Protein AF-A0AAW8E7Z0-F1 (afdb_monomer_lite)

Foldseek 3Di:
DDDPPPDPPVVVVVVVVVVVVVVVVVVVVVVVVVVVVVVVVVVVLVVLVVVLVVLVVVQVVVCVVPVDRDPVSVVSNVVSLVSCCVSDDPVVNCVCCVPPVVVVVVSVVVSVVVVVVVVVVVCVVPPPVNVVVVVVVVVVVVVVVVVVVVVPVVPVCVVCVVVVPPDD

pLDDT: mean 77.03, std 13.27, range [46.47, 97.94]

Sequence (168 aa):
MNPITLEPHWTAYLTALLTPVVAIVAAYVAIINARTARNKLKLDLFDRRIKVFTTIRDIVRTTIKYEALDDAAYTDLVNAFNDAEWLFDANVHKHFASRTLPLYEAYTTAIARVRNAKFADANKILPAAASEKKLSAAKQEQQNAAQALAVDEPVIVALLAPFLRLSH

Secondary structure (DSSP, 8-state):
--------HHHHHHHHHHHHHHHHHHHHHHHHHHHHHHHHHHHHHHHHHHHHHHHHHHHHHHHHHHS---HHHHHHHHHHHHHHHHHS-HHHHHHHHHHHHHHHHHHHHHHHHHHHHHHHHHHHHS-HHHHHHHHHHHHHHHHHHHHHHTT-HHHHHHHHTTTTTS--

Organism: Variovorax paradoxus (NCBI:txid34073)

Structure (mmCIF, N/CA/C/O backbone):
data_AF-A0AAW8E7Z0-F1
#
_entry.id   AF-A0AAW8E7Z0-F1
#
loop_
_atom_site.group_PDB
_atom_site.id
_atom_site.type_symbol
_atom_site.label_atom_id
_atom_site.label_alt_id
_atom_site.label_comp_id
_atom_site.label_asym_id
_atom_site.label_entity_id
_atom_site.label_seq_id
_atom_site.pdbx_PDB_ins_code
_atom_site.Cartn_x
_atom_site.Cartn_y
_atom_site.Cartn_z
_atom_site.occupancy
_atom_site.B_iso_or_equiv
_atom_site.auth_seq_id
_atom_site.auth_comp_id
_atom_site.auth_asym_id
_atom_site.auth_atom_id
_atom_site.pdbx_PDB_model_num
ATOM 1 N N . MET A 1 1 ? 26.552 23.477 -67.173 1.00 48.44 1 MET A N 1
ATOM 2 C CA . MET A 1 1 ? 27.821 22.912 -66.666 1.00 48.44 1 MET A CA 1
ATOM 3 C C . MET A 1 1 ? 27.636 22.777 -65.161 1.00 48.44 1 MET A C 1
ATOM 5 O O . MET A 1 1 ? 27.685 23.785 -64.473 1.00 48.44 1 MET A O 1
ATOM 9 N N . ASN A 1 2 ? 27.236 21.598 -64.676 1.00 56.84 2 ASN A N 1
ATOM 10 C CA . ASN A 1 2 ? 26.922 21.415 -63.254 1.00 56.84 2 ASN A CA 1
ATOM 11 C C . ASN A 1 2 ? 28.231 21.228 -62.474 1.00 56.84 2 ASN A C 1
ATOM 13 O O . ASN A 1 2 ? 29.042 20.395 -62.888 1.00 56.84 2 ASN A O 1
ATOM 17 N N . PRO A 1 3 ? 28.472 21.993 -61.396 1.00 69.44 3 PRO A N 1
ATOM 18 C CA . PRO A 1 3 ? 29.668 21.823 -60.587 1.00 69.44 3 PRO A CA 1
ATOM 19 C C . PRO A 1 3 ? 29.615 20.463 -59.884 1.00 69.44 3 PRO A C 1
ATOM 21 O O . PRO A 1 3 ? 28.622 20.117 -59.250 1.00 69.44 3 PRO A O 1
ATOM 24 N N . ILE A 1 4 ? 30.689 19.687 -60.021 1.00 64.12 4 ILE A N 1
ATOM 25 C CA . ILE A 1 4 ? 30.872 18.409 -59.333 1.00 64.12 4 ILE A CA 1
ATOM 26 C C . ILE A 1 4 ? 31.169 18.740 -57.868 1.00 64.12 4 ILE A C 1
ATOM 28 O O . ILE A 1 4 ? 32.313 18.989 -57.494 1.00 64.12 4 ILE A O 1
ATOM 32 N N . THR A 1 5 ? 30.136 18.820 -57.036 1.00 69.62 5 THR A N 1
ATOM 33 C CA . THR A 1 5 ? 30.314 18.923 -55.588 1.00 69.62 5 THR A CA 1
ATOM 34 C C . THR A 1 5 ? 30.723 17.546 -55.077 1.00 69.62 5 THR A C 1
ATOM 36 O O . THR A 1 5 ? 29.910 16.625 -55.072 1.00 69.62 5 THR A O 1
ATOM 39 N N . LEU A 1 6 ? 31.993 17.384 -54.687 1.00 66.94 6 LEU A N 1
ATOM 40 C CA . LEU A 1 6 ? 32.445 16.208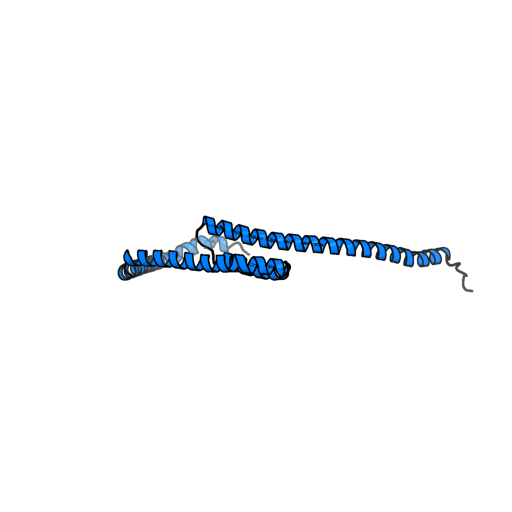 -53.942 1.00 66.94 6 LEU A CA 1
ATOM 41 C C . LEU A 1 6 ? 31.698 16.198 -52.605 1.00 66.94 6 LEU A C 1
ATOM 43 O O . LEU A 1 6 ? 32.063 16.920 -51.675 1.00 66.94 6 LEU A O 1
ATOM 47 N N . GLU A 1 7 ? 30.624 15.418 -52.514 1.00 70.69 7 GLU A N 1
ATOM 48 C CA . GLU A 1 7 ? 29.956 15.221 -51.238 1.00 70.69 7 GLU A CA 1
ATOM 49 C C . GLU A 1 7 ? 30.939 14.563 -50.259 1.00 70.69 7 GLU A C 1
ATOM 51 O O . GLU A 1 7 ? 31.648 13.616 -50.625 1.00 70.69 7 GLU A O 1
ATOM 56 N N . PRO A 1 8 ? 31.038 15.059 -49.015 1.00 78.88 8 PRO A N 1
ATOM 57 C CA . PRO A 1 8 ? 31.924 14.489 -48.015 1.00 78.88 8 PRO A CA 1
ATOM 58 C C . PRO A 1 8 ? 31.443 13.094 -47.576 1.00 78.88 8 PRO A C 1
ATOM 60 O O . PRO A 1 8 ? 30.864 12.923 -46.518 1.00 78.88 8 PRO A O 1
ATOM 63 N N . HIS A 1 9 ? 31.754 12.074 -48.372 1.00 79.69 9 HIS A N 1
ATOM 64 C CA . HIS A 1 9 ? 31.568 10.633 -48.143 1.00 79.69 9 HIS A CA 1
ATOM 65 C C . HIS A 1 9 ? 31.868 10.112 -46.719 1.00 79.69 9 HIS A C 1
ATOM 67 O O . HIS A 1 9 ? 31.271 9.125 -46.296 1.00 79.69 9 HIS A O 1
ATOM 73 N N . TRP A 1 10 ? 32.741 10.766 -45.944 1.00 87.25 10 TRP A N 1
ATOM 74 C CA . TRP A 1 10 ? 33.001 10.402 -44.545 1.00 87.25 10 TRP A CA 1
ATOM 75 C C . TRP A 1 10 ? 31.772 10.576 -43.633 1.00 87.25 10 TRP A C 1
ATOM 77 O O . TRP A 1 10 ? 31.611 9.817 -42.676 1.00 87.25 10 TRP A O 1
ATOM 87 N N . THR A 1 11 ? 30.880 11.526 -43.938 1.00 88.75 11 THR A N 1
ATOM 88 C CA . THR A 1 11 ? 29.654 11.752 -43.157 1.00 88.75 11 THR A CA 1
ATOM 89 C C . THR A 1 11 ? 28.667 10.601 -43.329 1.00 88.75 11 THR A C 1
ATOM 91 O O . THR A 1 11 ? 28.058 10.180 -42.350 1.00 88.75 11 THR A O 1
ATOM 94 N N . ALA A 1 12 ? 28.578 10.020 -44.530 1.00 86.06 12 ALA A N 1
ATOM 95 C CA . ALA A 1 12 ? 27.707 8.882 -44.814 1.00 86.06 12 ALA A CA 1
ATOM 96 C C . ALA A 1 12 ? 28.064 7.654 -43.957 1.00 86.06 12 ALA A C 1
ATOM 98 O O . ALA A 1 12 ? 27.175 7.006 -43.402 1.00 86.06 12 ALA A O 1
ATOM 99 N N . TYR A 1 13 ? 29.360 7.374 -43.776 1.00 88.06 13 TYR A N 1
ATOM 100 C CA . TYR A 1 13 ? 29.819 6.292 -42.898 1.00 88.06 13 TYR A CA 1
ATOM 101 C C . TYR A 1 13 ? 29.485 6.555 -41.425 1.00 88.06 13 TYR A C 1
ATOM 103 O O . TYR A 1 13 ? 29.061 5.641 -40.718 1.00 88.06 13 TYR A O 1
ATOM 111 N N . LEU A 1 14 ? 29.621 7.803 -40.962 1.00 89.94 14 LEU A N 1
ATOM 112 C CA . LEU A 1 14 ? 29.249 8.181 -39.597 1.00 89.94 14 LEU A CA 1
ATOM 113 C C . LEU A 1 14 ? 27.749 8.037 -39.347 1.00 89.94 14 LEU A C 1
ATOM 115 O O . LEU A 1 14 ? 27.358 7.459 -38.336 1.00 89.94 14 LEU A O 1
ATOM 119 N N . THR A 1 15 ? 26.905 8.519 -40.258 1.00 88.88 15 THR A N 1
ATOM 120 C CA . THR A 1 15 ? 25.448 8.408 -40.117 1.00 88.88 15 THR A CA 1
ATOM 121 C C . THR A 1 15 ? 25.000 6.947 -40.126 1.00 88.88 15 THR A C 1
ATOM 123 O O . THR A 1 15 ? 24.179 6.561 -39.296 1.00 88.88 15 THR A O 1
ATOM 126 N N . ALA A 1 16 ? 25.589 6.115 -40.992 1.00 90.38 16 ALA A N 1
ATOM 127 C CA . ALA A 1 16 ? 25.298 4.684 -41.047 1.00 90.38 16 ALA A CA 1
ATOM 128 C C . ALA A 1 16 ? 25.706 3.937 -39.764 1.00 90.38 16 ALA A C 1
ATOM 130 O O . ALA A 1 16 ? 25.017 3.004 -39.355 1.00 90.38 16 ALA A O 1
ATOM 131 N N . LEU A 1 17 ? 26.795 4.349 -39.104 1.00 93.00 17 LEU A N 1
ATOM 132 C CA . LEU A 1 17 ? 27.260 3.733 -37.857 1.00 93.00 17 LEU A CA 1
ATOM 133 C C . LEU A 1 17 ? 26.532 4.272 -36.614 1.00 93.00 17 LEU A C 1
ATOM 135 O O . LEU A 1 17 ? 26.471 3.600 -35.586 1.00 93.00 17 LEU A O 1
ATOM 139 N N . LEU A 1 18 ? 25.919 5.452 -36.701 1.00 95.19 18 LEU A N 1
ATOM 140 C CA . LEU A 1 18 ? 25.194 6.059 -35.588 1.00 95.19 18 LEU A CA 1
ATOM 141 C C . LEU A 1 18 ? 23.903 5.300 -35.253 1.00 95.19 18 LEU A C 1
ATOM 143 O O . LEU A 1 18 ? 23.599 5.098 -34.078 1.00 95.19 18 LEU A O 1
ATOM 147 N N . THR A 1 19 ? 23.172 4.811 -36.258 1.00 95.00 19 THR A N 1
ATOM 148 C CA . THR A 1 19 ? 21.944 4.024 -36.056 1.00 95.00 19 THR A CA 1
ATOM 149 C C . THR A 1 19 ? 22.159 2.760 -35.207 1.00 95.00 19 THR A C 1
ATOM 151 O O . THR A 1 19 ? 21.455 2.610 -34.205 1.00 95.00 19 THR A O 1
ATOM 154 N N . PRO A 1 20 ? 23.116 1.857 -35.517 1.00 96.12 20 PRO A N 1
ATOM 155 C CA . PRO A 1 20 ? 23.352 0.678 -34.689 1.00 96.12 20 PRO A CA 1
ATOM 156 C C . PRO A 1 20 ? 23.903 1.037 -33.304 1.00 96.12 20 PRO A C 1
ATOM 158 O O . PRO A 1 20 ? 23.547 0.376 -32.332 1.00 96.12 20 PRO A O 1
ATOM 161 N N . VAL A 1 21 ? 24.703 2.103 -33.174 1.00 97.06 21 VAL A N 1
ATOM 162 C CA . VAL A 1 21 ? 25.191 2.567 -31.863 1.00 97.06 21 VAL A CA 1
ATOM 163 C C . VAL A 1 21 ? 24.026 3.005 -30.978 1.00 97.06 21 VAL A C 1
ATOM 165 O O . VAL A 1 21 ? 23.906 2.536 -29.846 1.00 97.06 21 VAL A O 1
ATOM 168 N N . VAL A 1 22 ? 23.126 3.845 -31.495 1.00 96.81 22 VAL A N 1
ATOM 169 C CA . VAL A 1 22 ? 21.933 4.277 -30.753 1.00 96.81 22 VAL A CA 1
ATOM 170 C C . VAL A 1 22 ? 21.037 3.081 -30.424 1.00 96.81 22 VAL A C 1
ATOM 172 O O . VAL A 1 22 ? 20.536 2.997 -29.304 1.00 96.81 22 VAL A O 1
ATOM 175 N N . ALA A 1 23 ? 20.884 2.120 -31.340 1.00 97.12 23 ALA A N 1
ATOM 176 C CA . ALA A 1 23 ? 20.109 0.905 -31.091 1.00 97.12 23 ALA A CA 1
ATOM 177 C C . ALA A 1 23 ? 20.691 0.057 -29.945 1.00 97.12 23 ALA A C 1
ATOM 179 O O . ALA A 1 23 ? 19.947 -0.386 -29.070 1.00 97.12 23 ALA A O 1
ATOM 180 N N . ILE A 1 24 ? 22.016 -0.127 -29.903 1.00 97.94 24 ILE A N 1
ATOM 181 C CA . ILE A 1 24 ? 22.700 -0.859 -28.826 1.00 97.94 24 ILE A CA 1
ATOM 182 C C . ILE A 1 24 ? 22.517 -0.139 -27.488 1.00 97.94 24 ILE A C 1
ATOM 184 O O . ILE A 1 24 ? 22.175 -0.772 -26.487 1.00 97.94 24 ILE A O 1
ATOM 188 N N . VAL A 1 25 ? 22.698 1.184 -27.465 1.00 97.94 25 VAL A N 1
ATOM 189 C CA . VAL A 1 25 ? 22.514 1.992 -26.251 1.00 97.94 25 VAL A CA 1
ATOM 190 C C . VAL A 1 25 ? 21.069 1.908 -25.758 1.00 97.94 25 VAL A C 1
ATOM 192 O O . VAL A 1 25 ? 20.839 1.668 -24.572 1.00 97.94 25 VAL A O 1
ATOM 195 N N . ALA A 1 26 ? 20.088 2.032 -26.653 1.00 97.44 26 ALA A N 1
ATOM 196 C CA . ALA A 1 26 ? 18.676 1.910 -26.307 1.00 97.44 26 ALA A CA 1
ATOM 197 C C . ALA A 1 26 ? 18.341 0.518 -25.745 1.00 97.44 26 ALA A C 1
ATOM 199 O O . ALA A 1 26 ? 17.676 0.416 -24.712 1.00 97.44 26 ALA A O 1
ATOM 200 N N . ALA A 1 27 ? 18.850 -0.550 -26.369 1.00 97.62 27 ALA A N 1
ATOM 201 C CA . ALA A 1 27 ? 18.672 -1.918 -25.885 1.00 97.62 27 ALA A CA 1
ATOM 202 C C . ALA A 1 27 ? 19.283 -2.115 -24.487 1.00 97.62 27 ALA A C 1
ATOM 204 O O . ALA A 1 27 ? 18.657 -2.711 -23.609 1.00 97.62 27 ALA A O 1
ATOM 205 N N . TYR A 1 28 ? 20.474 -1.562 -24.248 1.00 97.81 28 TYR A N 1
ATOM 206 C CA . TYR A 1 28 ? 21.138 -1.625 -22.948 1.00 97.81 28 TYR A CA 1
ATOM 207 C C . TYR A 1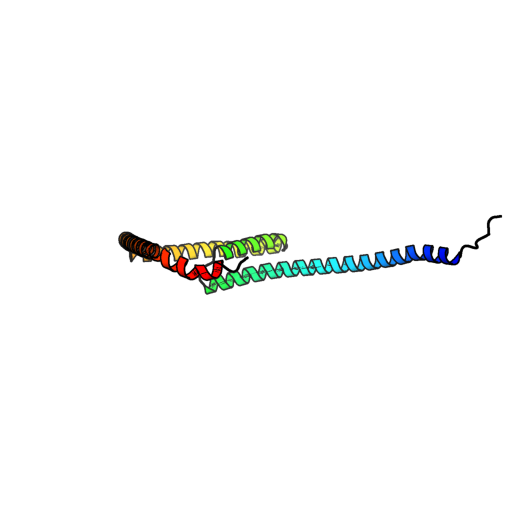 28 ? 20.329 -0.921 -21.849 1.00 97.81 28 TYR A C 1
ATOM 209 O O . TYR A 1 28 ? 20.059 -1.507 -20.796 1.00 97.81 28 TYR A O 1
ATOM 217 N N . VAL A 1 29 ? 19.869 0.306 -22.112 1.00 97.19 29 VAL A N 1
ATOM 218 C CA . VAL A 1 29 ? 19.033 1.072 -21.174 1.00 97.19 29 VAL A CA 1
ATOM 219 C C . VAL A 1 29 ? 17.712 0.350 -20.899 1.00 97.19 29 VAL A C 1
ATOM 221 O O . VAL A 1 29 ? 17.288 0.265 -19.745 1.00 97.19 29 VAL A O 1
ATOM 224 N N . ALA A 1 30 ? 17.083 -0.237 -21.920 1.00 95.56 30 ALA A N 1
ATOM 225 C CA . ALA A 1 30 ? 15.849 -1.002 -21.757 1.00 95.56 30 ALA A CA 1
ATOM 226 C C . ALA A 1 30 ? 16.024 -2.201 -20.807 1.00 95.56 30 ALA A C 1
ATOM 228 O O . ALA A 1 30 ? 15.171 -2.436 -19.947 1.00 95.56 30 ALA A O 1
ATOM 229 N N . ILE A 1 31 ? 17.145 -2.925 -20.895 1.00 97.06 31 ILE A N 1
ATOM 230 C CA . ILE A 1 31 ? 17.446 -4.053 -19.998 1.00 97.06 31 ILE A CA 1
ATOM 231 C C . ILE A 1 31 ? 17.599 -3.580 -18.548 1.00 97.06 31 ILE A C 1
ATOM 233 O O . ILE A 1 31 ? 17.075 -4.222 -17.631 1.00 97.06 31 ILE A O 1
ATOM 237 N N . ILE A 1 32 ? 18.290 -2.460 -18.326 1.00 96.44 32 ILE A N 1
ATOM 238 C CA . ILE A 1 32 ? 18.442 -1.880 -16.985 1.00 96.44 32 ILE A CA 1
ATOM 239 C C . ILE A 1 32 ? 17.075 -1.476 -16.434 1.00 96.44 32 ILE A C 1
ATOM 241 O O . ILE A 1 32 ? 16.725 -1.867 -15.320 1.00 96.44 32 ILE A O 1
ATOM 245 N N . ASN A 1 33 ? 16.265 -0.779 -17.232 1.00 93.69 33 ASN A N 1
ATOM 246 C CA . ASN A 1 33 ? 14.923 -0.362 -16.836 1.00 93.69 33 ASN A CA 1
ATOM 247 C C . ASN A 1 33 ? 14.027 -1.557 -16.495 1.00 93.69 33 ASN A C 1
ATOM 249 O O . ASN A 1 33 ? 13.317 -1.520 -15.491 1.00 93.69 33 ASN A O 1
ATOM 253 N N . ALA A 1 34 ? 14.111 -2.653 -17.254 1.00 93.06 34 ALA A N 1
ATOM 254 C CA . ALA A 1 34 ? 13.367 -3.874 -16.961 1.00 93.06 34 ALA A CA 1
ATOM 255 C C . ALA A 1 34 ? 13.772 -4.496 -15.612 1.00 93.06 34 ALA A C 1
ATOM 257 O O . ALA A 1 34 ? 12.917 -4.974 -14.863 1.00 93.06 34 ALA A O 1
ATOM 258 N N . ARG A 1 35 ? 15.066 -4.474 -15.263 1.00 93.25 35 ARG A N 1
ATOM 259 C CA . ARG A 1 35 ? 15.552 -4.957 -13.958 1.00 93.25 35 ARG A CA 1
ATOM 260 C C . ARG A 1 35 ? 15.096 -4.048 -12.816 1.00 93.25 35 ARG A C 1
ATOM 262 O O . ARG A 1 35 ? 14.594 -4.548 -11.810 1.00 93.25 35 ARG A O 1
ATOM 269 N N . THR A 1 36 ? 15.197 -2.732 -12.990 1.00 93.38 36 THR A N 1
ATOM 270 C CA . THR A 1 36 ? 14.747 -1.744 -11.999 1.00 93.38 36 THR A CA 1
ATOM 271 C C . THR A 1 36 ? 13.242 -1.838 -11.757 1.00 93.38 36 THR A C 1
ATOM 273 O O . THR A 1 36 ? 12.815 -1.865 -10.605 1.00 93.38 36 THR A O 1
ATOM 276 N N . ALA A 1 37 ? 12.435 -1.981 -12.811 1.00 90.50 37 ALA A N 1
ATOM 277 C CA . ALA A 1 37 ? 10.988 -2.149 -12.696 1.00 90.50 37 ALA A CA 1
ATOM 278 C C . ALA A 1 37 ? 10.611 -3.409 -11.896 1.00 90.50 37 ALA A C 1
ATOM 280 O O . ALA A 1 37 ? 9.742 -3.350 -11.027 1.00 90.50 37 ALA A O 1
ATOM 281 N N . ARG A 1 38 ? 11.312 -4.533 -12.114 1.00 90.50 38 ARG A N 1
ATOM 282 C CA . ARG A 1 38 ? 11.102 -5.771 -11.337 1.00 90.50 38 ARG A 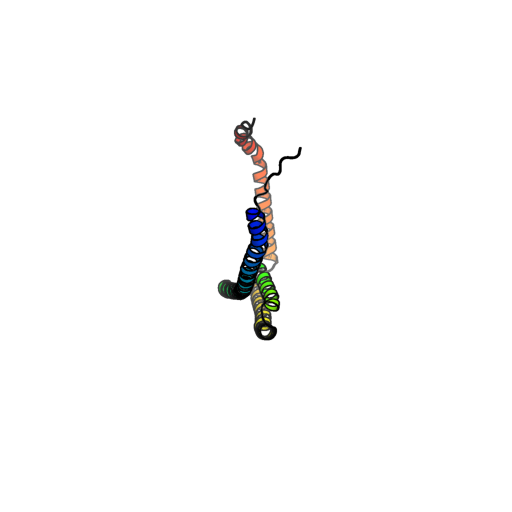CA 1
ATOM 283 C C . ARG A 1 38 ? 11.440 -5.596 -9.858 1.00 90.50 38 ARG A C 1
ATOM 285 O O . ARG A 1 38 ? 10.715 -6.102 -9.007 1.00 90.50 38 ARG A O 1
ATOM 292 N N . ASN A 1 39 ? 12.524 -4.892 -9.544 1.00 90.75 39 ASN A N 1
ATOM 293 C CA . ASN A 1 39 ? 12.904 -4.630 -8.155 1.00 90.75 39 ASN A CA 1
ATOM 294 C C . ASN A 1 39 ? 11.927 -3.665 -7.478 1.00 90.75 39 ASN A C 1
ATOM 296 O O . ASN A 1 39 ? 11.532 -3.901 -6.339 1.00 90.75 39 ASN A O 1
ATOM 300 N N . LYS A 1 40 ? 11.472 -2.636 -8.200 1.00 92.81 40 LYS A N 1
ATOM 301 C CA . LYS A 1 40 ? 10.451 -1.704 -7.716 1.00 92.81 40 LYS A CA 1
ATOM 302 C C . LYS A 1 40 ? 9.135 -2.417 -7.412 1.00 92.81 40 LYS A C 1
ATOM 304 O O . LYS A 1 40 ? 8.554 -2.160 -6.370 1.00 92.81 40 LYS A O 1
ATOM 309 N N . LEU A 1 41 ? 8.713 -3.356 -8.261 1.00 90.44 41 LEU A N 1
ATOM 310 C CA . LEU A 1 41 ? 7.512 -4.160 -8.020 1.00 90.44 41 LEU A CA 1
ATOM 311 C C . LEU A 1 41 ? 7.618 -4.982 -6.726 1.00 90.44 41 LEU A C 1
ATOM 313 O O . LEU A 1 41 ? 6.659 -5.075 -5.969 1.00 90.44 41 LEU A O 1
ATOM 317 N N . LYS A 1 42 ? 8.792 -5.563 -6.448 1.00 89.62 42 LYS A N 1
ATOM 318 C CA . LYS A 1 42 ? 9.021 -6.302 -5.197 1.00 89.62 42 LYS A CA 1
ATOM 319 C C . LYS A 1 42 ? 8.955 -5.395 -3.970 1.00 89.62 42 LYS A C 1
ATOM 321 O O . LYS A 1 42 ? 8.377 -5.803 -2.967 1.00 89.62 42 LYS A O 1
ATOM 326 N N . LEU A 1 43 ? 9.545 -4.203 -4.053 1.00 93.06 43 LEU A N 1
ATOM 327 C CA . LEU A 1 43 ? 9.509 -3.222 -2.969 1.00 93.06 43 LEU A CA 1
ATOM 328 C C . LEU A 1 43 ? 8.078 -2.739 -2.712 1.00 93.06 43 LEU A C 1
ATOM 330 O O . LEU A 1 43 ? 7.625 -2.779 -1.578 1.00 93.06 43 LEU A O 1
ATOM 334 N N . ASP A 1 44 ? 7.344 -2.392 -3.768 1.00 91.06 44 ASP A N 1
ATOM 335 C CA . ASP A 1 44 ? 5.954 -1.938 -3.672 1.00 91.06 44 ASP A CA 1
ATOM 336 C C . ASP A 1 44 ? 5.045 -3.009 -3.044 1.00 91.06 44 ASP A C 1
ATOM 338 O O . ASP A 1 44 ? 4.257 -2.730 -2.142 1.00 91.06 44 ASP A O 1
ATOM 342 N N . LEU A 1 45 ? 5.221 -4.280 -3.426 1.00 90.50 45 LEU A N 1
ATOM 343 C CA . LEU A 1 45 ? 4.531 -5.394 -2.767 1.00 90.50 45 LEU A CA 1
ATOM 344 C C . LEU A 1 45 ? 4.885 -5.508 -1.281 1.00 90.50 45 LEU A C 1
ATOM 346 O O . LEU A 1 45 ? 4.021 -5.835 -0.468 1.00 90.50 45 LEU A O 1
ATOM 350 N N . PHE A 1 46 ? 6.142 -5.266 -0.912 1.00 91.62 46 PHE A N 1
ATOM 351 C CA . PHE A 1 46 ? 6.575 -5.320 0.479 1.00 91.62 46 PHE A CA 1
ATOM 352 C C . PHE A 1 46 ? 5.987 -4.170 1.305 1.00 91.62 46 PHE A C 1
ATOM 354 O O . PHE A 1 46 ? 5.443 -4.414 2.382 1.00 91.62 46 PHE A O 1
ATOM 361 N N . ASP A 1 47 ? 6.000 -2.951 0.770 1.00 92.88 47 ASP A N 1
ATOM 362 C CA . ASP A 1 47 ? 5.417 -1.774 1.415 1.00 92.88 47 ASP A CA 1
ATOM 363 C C . ASP A 1 47 ? 3.910 -1.940 1.617 1.00 92.88 47 ASP A C 1
ATOM 365 O O . ASP A 1 47 ? 3.394 -1.695 2.712 1.00 92.88 47 ASP A O 1
ATOM 369 N N . ARG A 1 48 ? 3.195 -2.457 0.608 1.00 91.06 48 ARG A N 1
ATOM 370 C CA . ARG A 1 48 ? 1.768 -2.780 0.743 1.00 91.06 48 ARG A CA 1
ATOM 371 C C . ARG A 1 48 ? 1.528 -3.823 1.843 1.00 91.06 48 ARG A C 1
ATOM 373 O O . ARG A 1 48 ? 0.580 -3.677 2.612 1.00 91.06 48 ARG A O 1
ATOM 380 N N . ARG A 1 49 ? 2.395 -4.838 1.977 1.00 90.81 49 ARG A N 1
ATOM 381 C CA . ARG A 1 49 ? 2.272 -5.865 3.033 1.00 90.81 49 ARG A CA 1
ATOM 382 C C . ARG A 1 49 ? 2.477 -5.261 4.411 1.00 90.81 49 ARG A C 1
ATOM 384 O O . ARG A 1 49 ? 1.676 -5.517 5.306 1.00 90.81 49 ARG A O 1
ATOM 391 N N . ILE A 1 50 ? 3.509 -4.435 4.579 1.00 91.44 50 ILE A N 1
ATOM 392 C CA . ILE A 1 50 ? 3.762 -3.731 5.840 1.00 91.44 50 ILE A CA 1
ATOM 393 C C . ILE A 1 50 ? 2.583 -2.835 6.202 1.00 91.44 50 ILE A C 1
ATOM 395 O O . ILE A 1 50 ? 2.161 -2.858 7.355 1.00 91.44 50 ILE A O 1
ATOM 399 N N . LYS A 1 51 ? 2.017 -2.108 5.234 1.00 91.88 51 LYS A N 1
ATOM 400 C CA . LYS A 1 51 ? 0.873 -1.223 5.465 1.00 91.88 51 LYS A CA 1
ATOM 401 C C . LYS A 1 51 ? -0.304 -1.969 6.096 1.00 91.88 51 LYS A C 1
ATOM 403 O O . LYS A 1 51 ? -0.805 -1.534 7.131 1.00 91.88 51 LYS A O 1
ATOM 408 N N . VAL A 1 52 ? -0.680 -3.123 5.539 1.00 89.12 52 VAL A N 1
ATOM 409 C CA . VAL A 1 52 ? -1.746 -3.978 6.094 1.00 89.12 52 VAL A CA 1
ATOM 410 C C . VAL A 1 52 ? -1.438 -4.371 7.543 1.00 89.12 52 VAL A C 1
ATOM 412 O O . VAL A 1 52 ? -2.283 -4.206 8.424 1.00 89.12 52 VAL A O 1
ATOM 415 N N . PHE A 1 53 ? -0.211 -4.822 7.827 1.00 88.12 53 PHE A N 1
ATOM 416 C CA . PHE A 1 53 ? 0.191 -5.179 9.192 1.00 88.12 53 PHE A CA 1
ATOM 417 C C . PHE A 1 53 ? 0.144 -3.995 10.159 1.00 88.12 53 PHE A C 1
ATOM 419 O O . PHE A 1 53 ? -0.310 -4.152 11.294 1.00 88.12 53 PHE A O 1
ATOM 426 N N . THR A 1 54 ? 0.607 -2.817 9.737 1.00 91.38 54 THR A N 1
ATOM 427 C CA . THR A 1 54 ? 0.590 -1.619 10.581 1.00 91.38 54 THR A CA 1
ATOM 428 C C . THR A 1 54 ? -0.831 -1.168 10.885 1.00 91.38 54 THR A C 1
ATOM 430 O O . THR A 1 54 ? -1.121 -0.908 12.047 1.00 91.38 54 THR A O 1
ATOM 433 N N . THR A 1 55 ? -1.736 -1.189 9.902 1.00 88.75 55 THR A N 1
ATOM 434 C CA . THR A 1 55 ? -3.150 -0.843 10.099 1.00 88.75 55 THR A CA 1
ATOM 435 C C . THR A 1 55 ? -3.809 -1.774 11.112 1.00 88.75 55 THR A C 1
ATOM 437 O O . THR A 1 55 ? -4.394 -1.304 12.084 1.00 88.75 55 THR A O 1
ATOM 440 N N . ILE A 1 56 ? -3.645 -3.093 10.959 1.00 85.88 56 ILE A N 1
ATOM 441 C CA . ILE A 1 56 ? -4.213 -4.068 11.904 1.00 85.88 56 ILE A CA 1
ATOM 442 C C . ILE A 1 56 ? -3.642 -3.854 13.311 1.00 85.88 56 ILE A C 1
ATOM 444 O O . ILE A 1 56 ? -4.390 -3.813 14.287 1.00 85.88 56 ILE A O 1
ATOM 448 N N . ARG A 1 57 ? -2.319 -3.691 13.434 1.00 87.00 57 ARG A N 1
ATOM 449 C CA . ARG A 1 57 ? -1.658 -3.463 14.727 1.00 87.00 57 ARG A CA 1
ATOM 450 C C . ARG A 1 57 ? -2.171 -2.199 15.410 1.00 87.00 57 ARG A C 1
ATOM 452 O O . ARG A 1 57 ? -2.405 -2.214 16.619 1.00 87.00 57 ARG A O 1
ATOM 459 N N . ASP A 1 58 ? -2.313 -1.117 14.659 1.00 88.19 58 ASP A N 1
ATOM 460 C CA . ASP A 1 58 ? -2.718 0.171 15.206 1.00 88.19 58 ASP A CA 1
ATOM 461 C C . ASP A 1 58 ? -4.188 0.128 15.646 1.00 88.19 58 ASP A C 1
ATOM 463 O O . ASP A 1 58 ? -4.494 0.587 16.745 1.00 88.19 58 ASP A O 1
ATOM 467 N N . ILE A 1 59 ? -5.059 -0.549 14.888 1.00 84.69 59 ILE A N 1
ATOM 468 C CA . ILE A 1 59 ? -6.454 -0.801 15.276 1.00 84.69 59 ILE A CA 1
ATOM 469 C C . ILE A 1 59 ? -6.533 -1.649 16.550 1.00 84.69 59 ILE A C 1
ATOM 471 O O . ILE A 1 59 ? -7.269 -1.314 17.477 1.00 84.69 59 ILE A O 1
ATOM 475 N N . VAL A 1 60 ? -5.745 -2.721 16.664 1.00 82.62 60 VAL A N 1
ATOM 476 C CA . VAL A 1 60 ? -5.693 -3.524 17.899 1.00 82.62 60 VAL A CA 1
ATOM 477 C C . VAL A 1 60 ? -5.245 -2.661 19.083 1.00 82.62 60 VAL A C 1
ATOM 479 O O . VAL A 1 60 ? -5.807 -2.751 20.175 1.00 82.62 60 VAL A O 1
ATOM 482 N N . ARG A 1 61 ? -4.268 -1.773 18.877 1.00 82.25 61 ARG A N 1
ATOM 483 C CA . ARG A 1 61 ? -3.764 -0.879 19.923 1.00 82.25 61 ARG A CA 1
ATOM 484 C C . ARG A 1 61 ? -4.804 0.147 20.376 1.00 82.25 61 ARG A C 1
ATOM 486 O O . ARG A 1 61 ? -4.919 0.382 21.578 1.00 82.25 61 ARG A O 1
ATOM 493 N N . THR A 1 62 ? -5.544 0.762 19.453 1.00 82.94 62 THR A N 1
ATOM 494 C CA . THR A 1 62 ? -6.613 1.714 19.801 1.00 82.94 62 THR A CA 1
ATOM 495 C C . THR A 1 62 ? -7.758 1.012 20.518 1.00 82.94 62 THR A C 1
ATOM 497 O O . THR A 1 62 ? -8.224 1.503 21.543 1.00 82.94 62 THR A O 1
ATOM 500 N N . THR A 1 63 ? -8.118 -0.181 20.056 1.00 79.12 63 THR A N 1
ATOM 501 C CA . THR A 1 63 ? -9.153 -1.031 20.650 1.00 79.12 63 THR A CA 1
ATOM 502 C C . THR A 1 63 ? -8.838 -1.384 22.106 1.00 79.12 63 THR A C 1
ATOM 504 O O . THR A 1 63 ? -9.691 -1.243 22.980 1.00 79.12 63 THR A O 1
ATOM 507 N N . ILE A 1 64 ? -7.590 -1.774 22.397 1.00 77.44 64 ILE A N 1
ATOM 508 C CA . ILE A 1 64 ? -7.137 -2.057 23.769 1.00 77.44 64 ILE A CA 1
ATOM 509 C C . ILE A 1 64 ? -7.165 -0.792 24.641 1.00 77.44 64 ILE A C 1
ATOM 511 O O . ILE A 1 64 ? -7.472 -0.873 25.826 1.00 77.44 64 ILE A O 1
ATOM 515 N N . LYS A 1 65 ? -6.836 0.377 24.079 1.00 79.44 65 LYS A N 1
ATOM 516 C CA . LYS A 1 65 ? -6.719 1.625 24.847 1.00 79.44 65 LYS A CA 1
ATOM 517 C C . LYS A 1 65 ? -8.067 2.268 25.181 1.00 79.44 65 LYS A C 1
ATOM 519 O O . LYS A 1 65 ? -8.202 2.837 26.258 1.00 79.44 65 LYS A O 1
ATOM 524 N N . TYR A 1 66 ? -9.018 2.239 24.252 1.00 77.56 66 TYR A N 1
ATOM 525 C CA . TYR A 1 66 ? -10.267 2.999 24.362 1.00 77.56 66 TYR A CA 1
ATOM 526 C C . TYR A 1 66 ? -11.499 2.121 24.630 1.00 77.56 66 TYR A C 1
ATOM 528 O O . TYR A 1 66 ? -12.594 2.663 24.742 1.00 77.56 66 TYR A O 1
ATOM 536 N N . GLU A 1 67 ? -11.339 0.791 24.723 1.00 71.38 67 GLU A N 1
ATOM 537 C CA . GLU A 1 67 ? -12.421 -0.212 24.857 1.00 71.38 67 GLU A CA 1
ATOM 538 C C . GLU A 1 67 ? -13.537 -0.108 23.796 1.00 71.38 67 GLU A C 1
ATOM 540 O O . GLU A 1 67 ? -14.574 -0.766 23.897 1.00 71.38 67 GLU A O 1
ATOM 545 N N . ALA A 1 68 ? -13.334 0.708 22.765 1.00 70.88 68 ALA A N 1
ATOM 546 C CA . ALA A 1 68 ? -14.297 0.983 21.721 1.00 70.88 68 ALA A CA 1
ATOM 547 C C . ALA A 1 68 ? -13.575 1.020 20.378 1.00 70.88 68 ALA A C 1
ATOM 549 O O . ALA A 1 68 ? -12.526 1.652 20.228 1.00 70.88 68 ALA A O 1
ATOM 550 N N . LEU A 1 69 ? -14.161 0.322 19.412 1.00 69.69 69 LEU A N 1
ATOM 551 C CA . LEU A 1 69 ? -13.776 0.402 18.017 1.00 69.69 69 LEU A CA 1
ATOM 552 C C . LEU A 1 69 ? -14.664 1.463 17.365 1.00 69.69 69 LEU A C 1
ATOM 554 O O . LEU A 1 69 ? -15.887 1.368 17.443 1.00 69.69 69 LEU A O 1
ATOM 558 N N . ASP A 1 70 ? -14.045 2.476 16.774 1.00 78.56 70 ASP A N 1
ATOM 559 C CA . ASP A 1 70 ? -14.746 3.454 15.945 1.00 78.56 70 ASP A CA 1
ATOM 560 C C . ASP A 1 70 ? -15.231 2.790 14.641 1.00 78.56 70 ASP A C 1
ATOM 562 O O . ASP A 1 70 ? -14.551 1.908 14.106 1.00 78.56 70 ASP A O 1
ATOM 566 N N . ASP A 1 71 ? -16.376 3.213 14.104 1.00 76.56 71 ASP A N 1
ATOM 567 C CA . ASP A 1 71 ? -16.947 2.650 12.867 1.00 76.56 71 ASP A CA 1
ATOM 568 C C . ASP A 1 71 ? -16.003 2.869 11.668 1.00 76.56 71 ASP A C 1
ATOM 570 O O . ASP A 1 71 ? -15.885 2.018 10.776 1.00 76.56 71 ASP A O 1
ATOM 574 N N . ALA A 1 72 ? -15.259 3.981 11.674 1.00 79.94 72 ALA A N 1
ATOM 575 C CA . ALA A 1 72 ? -14.209 4.240 10.692 1.00 79.94 72 ALA A CA 1
ATOM 576 C C . ALA A 1 72 ? -13.063 3.218 10.806 1.00 79.94 72 ALA A C 1
ATOM 578 O O . ALA A 1 72 ? -12.664 2.618 9.808 1.00 79.94 72 ALA A O 1
ATOM 579 N N . ALA A 1 73 ? -12.602 2.934 12.030 1.00 80.50 73 ALA A N 1
ATOM 580 C CA . ALA A 1 73 ? -11.557 1.940 12.279 1.00 80.50 73 ALA A CA 1
ATOM 581 C C . ALA A 1 73 ? -11.998 0.520 11.885 1.00 80.50 73 ALA A C 1
ATOM 583 O O . ALA A 1 73 ? -11.179 -0.275 11.424 1.00 80.50 73 ALA A O 1
ATOM 584 N N . TYR A 1 74 ? -13.287 0.197 12.025 1.00 79.06 74 TYR A N 1
ATOM 585 C CA . TYR A 1 74 ? -13.830 -1.065 11.526 1.00 79.06 74 TYR A CA 1
ATOM 586 C C . TYR A 1 74 ? -13.765 -1.163 9.998 1.00 79.06 74 TYR A C 1
ATOM 588 O O . TYR A 1 74 ? -13.319 -2.176 9.460 1.00 79.06 74 TYR A O 1
ATOM 596 N N . THR A 1 75 ? -14.170 -0.105 9.297 1.00 82.75 75 THR A N 1
ATOM 597 C CA . THR A 1 75 ? -14.126 -0.067 7.829 1.00 82.75 75 THR A CA 1
ATOM 598 C C . THR A 1 75 ? -12.690 -0.223 7.319 1.00 82.75 75 THR A C 1
ATOM 600 O O . THR A 1 75 ? -12.436 -1.007 6.403 1.00 82.75 75 THR A O 1
ATOM 603 N N . ASP A 1 76 ? -11.732 0.441 7.970 1.00 84.69 76 ASP A N 1
ATOM 604 C CA . ASP A 1 76 ? -10.305 0.314 7.660 1.00 84.69 76 ASP A CA 1
ATOM 605 C C . ASP A 1 76 ? -9.775 -1.103 7.901 1.00 84.69 76 ASP A C 1
ATOM 607 O O . ASP A 1 76 ? -8.987 -1.614 7.102 1.00 84.69 76 ASP A O 1
ATOM 611 N N . LEU A 1 77 ? -10.236 -1.770 8.964 1.00 82.06 77 LEU A N 1
ATOM 612 C CA . LEU A 1 77 ? -9.897 -3.164 9.239 1.00 82.06 77 LEU A CA 1
ATOM 613 C C . LEU A 1 77 ? -10.388 -4.087 8.115 1.00 82.06 77 LEU A C 1
ATOM 615 O O . LEU A 1 77 ? -9.623 -4.913 7.619 1.00 82.06 77 LEU A O 1
ATOM 619 N N . VAL A 1 78 ? -11.653 -3.944 7.708 1.00 83.19 78 VAL A N 1
ATOM 620 C CA . VAL A 1 78 ? -12.259 -4.763 6.645 1.00 83.19 78 VAL A CA 1
ATOM 621 C C . VAL A 1 78 ? -11.521 -4.553 5.324 1.00 83.19 78 VAL A C 1
ATOM 623 O O . VAL A 1 78 ? -11.153 -5.521 4.659 1.00 83.19 78 VAL A O 1
ATOM 626 N N . ASN A 1 79 ? -11.223 -3.301 4.976 1.00 86.31 79 ASN A N 1
ATOM 627 C CA . ASN A 1 79 ? -10.450 -2.972 3.781 1.00 86.31 79 ASN A CA 1
ATOM 628 C C . ASN A 1 79 ? -9.038 -3.569 3.827 1.00 86.31 79 ASN A C 1
ATOM 630 O O . ASN A 1 79 ? -8.590 -4.141 2.836 1.00 86.31 79 ASN A O 1
ATOM 634 N N . ALA A 1 80 ? -8.363 -3.519 4.979 1.00 85.56 80 ALA A N 1
ATOM 635 C CA . ALA A 1 80 ? -7.052 -4.139 5.152 1.00 85.56 80 ALA A CA 1
ATOM 636 C C . ALA A 1 80 ? -7.098 -5.668 4.974 1.00 85.56 80 ALA A C 1
ATOM 638 O O . ALA A 1 80 ? -6.155 -6.242 4.430 1.00 85.56 80 ALA A O 1
ATOM 639 N N . PHE A 1 81 ? -8.186 -6.334 5.382 1.00 83.12 81 PHE A N 1
ATOM 640 C CA . PHE A 1 81 ? -8.387 -7.767 5.133 1.00 83.12 81 PHE A CA 1
ATOM 641 C C . PHE A 1 81 ? -8.644 -8.090 3.657 1.00 83.12 81 PHE A C 1
ATOM 643 O O . PHE A 1 81 ? -8.071 -9.053 3.146 1.00 83.12 81 PHE A O 1
ATOM 650 N N . ASN A 1 82 ? -9.437 -7.274 2.963 1.00 84.62 82 ASN A N 1
ATOM 651 C CA . ASN A 1 82 ? -9.663 -7.425 1.522 1.00 84.62 82 ASN A CA 1
ATOM 652 C C . ASN A 1 82 ? -8.363 -7.202 0.729 1.00 84.62 82 ASN A C 1
ATOM 654 O O . ASN A 1 82 ? -8.039 -7.962 -0.182 1.00 84.62 82 ASN A O 1
ATOM 658 N N . ASP A 1 83 ? -7.564 -6.206 1.119 1.00 86.00 83 ASP A N 1
ATOM 659 C CA . ASP A 1 83 ? -6.238 -5.975 0.540 1.00 86.00 83 ASP A CA 1
ATOM 660 C C . ASP A 1 83 ? -5.296 -7.155 0.811 1.00 86.00 83 ASP A C 1
ATOM 662 O O . ASP A 1 83 ? -4.524 -7.551 -0.065 1.00 86.00 83 ASP A O 1
ATOM 666 N N . ALA A 1 84 ? -5.370 -7.746 2.008 1.00 84.12 84 ALA A N 1
ATOM 667 C CA . ALA A 1 84 ? -4.574 -8.907 2.387 1.00 84.12 84 ALA A CA 1
ATOM 668 C C . ALA A 1 84 ? -4.876 -10.139 1.515 1.00 84.12 84 ALA A C 1
ATOM 670 O O . ALA A 1 84 ? -3.951 -10.882 1.187 1.00 84.12 84 ALA A O 1
ATOM 671 N N . GLU A 1 85 ? -6.133 -10.353 1.115 1.00 82.88 85 GLU A N 1
ATOM 672 C CA . GLU A 1 85 ? -6.525 -11.451 0.217 1.00 82.88 85 GLU A CA 1
ATOM 673 C C . GLU A 1 85 ? -5.749 -11.417 -1.105 1.00 82.88 85 GLU A C 1
ATOM 675 O O . GLU A 1 85 ? -5.271 -12.447 -1.572 1.00 82.88 85 GLU A O 1
ATOM 680 N N . TRP A 1 86 ? -5.544 -10.224 -1.665 1.00 84.06 86 TRP A N 1
ATOM 681 C CA . TRP A 1 86 ? -4.802 -10.047 -2.915 1.00 84.06 86 TRP A CA 1
ATOM 682 C C . TRP A 1 86 ? -3.282 -10.011 -2.740 1.00 84.06 86 TRP A C 1
ATOM 684 O O . TRP A 1 86 ? -2.538 -10.286 -3.684 1.00 84.06 86 TRP A O 1
ATOM 694 N N . LEU A 1 87 ? -2.793 -9.620 -1.561 1.00 86.81 87 LEU A N 1
ATOM 695 C CA . LEU A 1 87 ? -1.365 -9.406 -1.314 1.00 86.81 87 LEU A CA 1
ATOM 696 C C . LEU A 1 87 ? -0.608 -10.650 -0.847 1.00 86.81 87 LEU A C 1
ATOM 698 O O . LEU A 1 87 ? 0.617 -10.756 -1.042 1.00 86.81 87 LEU A O 1
ATOM 702 N N . PHE A 1 88 ? -1.310 -11.533 -0.145 1.00 85.12 88 PHE A N 1
ATOM 703 C CA . PHE A 1 88 ? -0.748 -12.720 0.470 1.00 85.12 88 PHE A CA 1
ATOM 704 C C . PHE A 1 88 ? -1.175 -13.973 -0.286 1.00 85.12 88 PHE A C 1
ATOM 706 O O . PHE A 1 88 ? -2.204 -14.013 -0.947 1.00 85.12 88 PHE A O 1
ATOM 713 N N . ASP A 1 89 ? -0.350 -15.010 -0.191 1.00 85.00 89 ASP A N 1
ATOM 714 C CA . ASP A 1 89 ? -0.694 -16.304 -0.766 1.00 85.00 89 ASP A CA 1
ATOM 715 C C . ASP A 1 89 ? -1.924 -16.906 -0.061 1.00 85.00 89 ASP A C 1
ATOM 717 O O . ASP A 1 89 ? -2.162 -16.651 1.126 1.00 85.00 89 ASP A O 1
ATOM 721 N N . ALA A 1 90 ? -2.672 -17.757 -0.765 1.00 81.75 90 ALA A N 1
ATOM 722 C CA . ALA A 1 90 ? -3.918 -18.351 -0.275 1.00 81.75 90 ALA A CA 1
ATOM 723 C C . ALA A 1 90 ? -3.737 -19.088 1.066 1.00 81.75 90 ALA A C 1
ATOM 725 O O . ALA A 1 90 ? -4.626 -19.087 1.918 1.00 81.75 90 ALA A O 1
ATOM 726 N N . ASN A 1 91 ? -2.556 -19.672 1.294 1.00 79.81 91 ASN A N 1
ATOM 727 C CA . ASN A 1 91 ? -2.211 -20.332 2.553 1.00 79.81 91 ASN A CA 1
ATOM 728 C C . ASN A 1 91 ? -2.153 -19.357 3.735 1.00 79.81 91 ASN A C 1
ATOM 730 O O . ASN A 1 91 ? -2.638 -19.662 4.826 1.00 79.81 91 ASN A O 1
ATOM 734 N N . VAL A 1 92 ? -1.582 -18.172 3.512 1.00 75.88 92 VAL A N 1
ATOM 735 C CA . VAL A 1 92 ? -1.476 -17.120 4.527 1.00 75.88 92 VAL A CA 1
ATOM 736 C C . VAL A 1 92 ? -2.855 -16.529 4.793 1.00 75.88 92 VAL A C 1
ATOM 738 O O . VAL A 1 92 ? -3.235 -16.391 5.955 1.00 75.88 92 VAL A O 1
ATOM 741 N N . HIS A 1 93 ? -3.637 -16.274 3.741 1.00 71.69 93 HIS A N 1
ATOM 742 C CA . HIS A 1 93 ? -5.012 -15.801 3.879 1.00 71.69 93 HIS A CA 1
ATOM 743 C C . HIS A 1 93 ? -5.871 -16.786 4.682 1.00 71.69 93 HIS A C 1
ATOM 745 O O . HIS A 1 93 ? -6.522 -16.385 5.642 1.00 71.69 93 HIS A O 1
ATOM 751 N N . LYS A 1 94 ? -5.800 -18.091 4.384 1.00 77.44 94 LYS A N 1
ATOM 752 C CA . LYS A 1 94 ? -6.518 -19.129 5.140 1.00 77.44 94 LYS A CA 1
ATOM 753 C C . LYS A 1 94 ? -6.135 -19.133 6.621 1.00 77.44 94 LYS A C 1
ATOM 755 O O . LYS A 1 94 ? -7.003 -19.281 7.480 1.00 77.44 94 LYS A O 1
ATOM 760 N N . HIS A 1 95 ? -4.852 -18.952 6.934 1.00 75.00 95 HIS A N 1
ATOM 761 C CA . HIS A 1 95 ? -4.391 -18.864 8.319 1.00 75.00 95 HIS A CA 1
ATOM 762 C C . HIS A 1 95 ? -4.924 -17.618 9.030 1.00 75.00 95 HIS A C 1
ATOM 764 O O . HIS A 1 95 ? -5.442 -17.739 10.140 1.00 75.00 95 HIS A O 1
ATOM 770 N N . PHE A 1 96 ? -4.873 -16.455 8.377 1.00 69.56 96 PHE A N 1
ATOM 771 C CA . PHE A 1 96 ? -5.461 -15.224 8.902 1.00 69.56 96 PHE A CA 1
ATOM 772 C C . PHE A 1 96 ? -6.967 -15.368 9.103 1.00 69.56 96 PHE A C 1
ATOM 774 O O . PHE A 1 96 ? -7.420 -15.292 10.239 1.00 69.56 96 PHE A O 1
ATOM 781 N N . ALA A 1 97 ? -7.721 -15.699 8.056 1.00 71.50 97 ALA A N 1
ATOM 782 C CA . ALA A 1 97 ? -9.171 -15.855 8.103 1.00 71.50 97 ALA A CA 1
ATOM 783 C C . ALA A 1 97 ? -9.614 -16.815 9.217 1.00 71.50 97 ALA A C 1
ATOM 785 O O . ALA A 1 97 ? -10.471 -16.472 10.027 1.00 71.50 97 ALA A O 1
ATOM 786 N N . SER A 1 98 ? -8.972 -17.985 9.323 1.00 78.00 98 SER A N 1
ATOM 787 C CA . SER A 1 98 ? -9.328 -18.983 10.339 1.00 78.00 98 SER A CA 1
ATOM 788 C C . SER A 1 98 ? -9.102 -18.514 11.778 1.00 78.00 98 SER A C 1
ATOM 790 O O . SER A 1 98 ? -9.796 -18.977 12.680 1.00 78.00 98 SER A O 1
ATOM 792 N N . ARG A 1 99 ? -8.136 -17.616 12.016 1.00 73.75 99 ARG A N 1
ATOM 793 C CA . ARG A 1 99 ? -7.734 -17.222 13.370 1.00 73.75 99 ARG A CA 1
ATOM 794 C C . ARG A 1 99 ? -8.243 -15.848 13.780 1.00 73.75 99 ARG A C 1
ATOM 796 O O . ARG A 1 99 ? -8.572 -15.668 14.948 1.00 73.75 99 ARG A O 1
ATOM 803 N N . THR A 1 100 ? -8.314 -14.886 12.865 1.00 70.50 100 THR A N 1
ATOM 804 C CA . THR A 1 100 ? -8.684 -13.502 13.185 1.00 70.50 100 THR A CA 1
ATOM 805 C C . THR A 1 100 ? -10.180 -13.250 13.088 1.00 70.50 100 THR A C 1
ATOM 807 O O . THR A 1 100 ? -10.702 -12.527 13.932 1.00 70.50 100 THR A O 1
ATOM 810 N N . LEU A 1 101 ? -10.888 -13.866 12.131 1.00 70.56 101 LEU A N 1
ATOM 811 C CA . LEU A 1 101 ? -12.334 -13.653 11.984 1.00 70.56 101 LEU A CA 1
ATOM 812 C C . LEU A 1 101 ? -13.132 -14.120 13.215 1.00 70.56 101 LEU A C 1
ATOM 814 O O . LEU A 1 101 ? -13.914 -13.320 13.729 1.00 70.56 101 LEU A O 1
ATOM 818 N N . PRO A 1 102 ? -12.896 -15.320 13.793 1.00 77.81 102 PRO A N 1
ATOM 819 C CA . PRO A 1 102 ? -13.656 -15.754 14.967 1.00 77.81 102 PRO A CA 1
ATOM 820 C C . PRO A 1 102 ? -13.374 -14.894 16.202 1.00 77.81 102 PRO A C 1
ATOM 822 O O . PRO A 1 102 ? -14.262 -14.651 17.015 1.00 77.81 102 PRO A O 1
ATOM 825 N N . LEU A 1 103 ? -12.134 -14.411 16.346 1.00 71.69 103 LEU A N 1
ATOM 826 C CA . LEU A 1 103 ? -11.765 -13.499 17.430 1.00 71.69 103 LEU A CA 1
ATOM 827 C C . LEU A 1 103 ? -12.486 -12.156 17.293 1.00 71.69 103 LEU A C 1
ATOM 829 O O . LEU A 1 103 ? -12.904 -11.588 18.299 1.00 71.69 103 LEU A O 1
ATOM 833 N N . TYR A 1 104 ? -12.670 -11.674 16.065 1.00 67.44 104 TYR A N 1
ATOM 834 C CA . TYR A 1 104 ? -13.404 -10.446 15.795 1.00 67.44 104 TYR A CA 1
ATOM 835 C C . TYR A 1 104 ? -14.907 -10.586 16.093 1.00 67.44 104 TYR A C 1
ATOM 837 O O . TYR A 1 104 ? -15.483 -9.757 16.804 1.00 67.44 104 TYR A O 1
ATOM 845 N N . GLU A 1 105 ? -15.540 -11.664 15.628 1.00 73.62 105 GLU A N 1
ATOM 846 C CA . GLU A 1 105 ? -16.952 -11.951 15.923 1.00 73.62 105 GLU A CA 1
ATOM 847 C C . GLU A 1 105 ? -17.194 -12.126 17.431 1.00 73.62 105 GLU A C 1
ATOM 849 O O . GLU A 1 105 ? -18.160 -11.594 17.990 1.00 73.62 105 GLU A O 1
ATOM 854 N N . ALA A 1 106 ? -16.278 -12.803 18.129 1.00 76.56 106 ALA A N 1
ATOM 855 C CA . ALA A 1 106 ? -16.331 -12.936 19.580 1.00 76.56 106 ALA A CA 1
ATOM 856 C C . ALA A 1 106 ? -16.178 -11.580 20.291 1.00 76.56 106 ALA A C 1
ATOM 858 O O . ALA A 1 106 ? -16.906 -11.298 21.245 1.00 76.56 106 ALA A O 1
ATOM 859 N N . TYR A 1 107 ? -15.267 -10.725 19.817 1.00 67.75 107 TYR A N 1
ATOM 860 C CA . TYR A 1 107 ? -15.003 -9.410 20.400 1.00 67.75 107 TYR A CA 1
ATOM 861 C C . TYR A 1 107 ? -16.192 -8.450 20.258 1.00 67.75 107 TYR A C 1
ATOM 863 O O . TYR A 1 107 ? -16.628 -7.850 21.242 1.00 67.75 107 TYR A O 1
ATOM 871 N N . THR A 1 108 ? -16.779 -8.350 19.064 1.00 71.88 108 THR A N 1
ATOM 872 C CA . THR A 1 108 ? -17.954 -7.493 18.821 1.00 71.88 108 THR A CA 1
ATOM 873 C C . THR A 1 108 ? -19.166 -7.949 19.627 1.00 71.88 108 THR A C 1
ATOM 875 O O . THR A 1 108 ? -19.859 -7.124 20.227 1.00 71.88 108 THR A O 1
ATOM 878 N N . THR A 1 109 ? -19.376 -9.264 19.731 1.00 78.00 109 THR A N 1
ATOM 879 C CA . THR A 1 109 ? -20.434 -9.843 20.568 1.00 78.00 109 THR A CA 1
ATOM 880 C C . THR A 1 109 ? -20.199 -9.535 22.047 1.00 78.00 109 THR A C 1
ATOM 882 O O . THR A 1 109 ? -21.141 -9.200 22.770 1.00 78.00 109 THR A O 1
ATOM 885 N N . ALA A 1 110 ? -18.950 -9.607 22.514 1.00 72.56 110 ALA A N 1
ATOM 886 C CA . ALA A 1 110 ? -18.592 -9.272 23.887 1.00 72.56 110 ALA A CA 1
ATOM 887 C C . ALA A 1 110 ? -18.834 -7.786 24.200 1.00 72.56 110 ALA A C 1
ATOM 889 O O . ALA A 1 110 ? -19.489 -7.483 25.198 1.00 72.56 110 ALA A O 1
ATOM 890 N N . ILE A 1 111 ? -18.409 -6.859 23.333 1.00 68.75 111 ILE A N 1
ATOM 891 C CA . ILE A 1 111 ? -18.694 -5.426 23.515 1.00 68.75 111 ILE A CA 1
ATOM 892 C C . ILE A 1 111 ? -20.194 -5.160 23.469 1.00 68.75 111 ILE A C 1
ATOM 894 O O . ILE A 1 111 ? -20.703 -4.434 24.318 1.00 68.75 111 ILE A O 1
ATOM 898 N N . ALA A 1 112 ? -20.922 -5.739 22.510 1.00 73.31 112 ALA A N 1
ATOM 899 C CA . ALA A 1 112 ? -22.364 -5.547 22.410 1.00 73.31 112 ALA A CA 1
ATOM 900 C C . ALA A 1 112 ? -23.068 -5.973 23.706 1.00 73.31 112 ALA A C 1
ATOM 902 O O . ALA A 1 112 ? -23.942 -5.255 24.187 1.00 73.31 112 ALA A O 1
ATOM 903 N N . ARG A 1 113 ? -22.631 -7.078 24.326 1.00 74.19 113 ARG A N 1
ATOM 904 C CA . ARG A 1 113 ? -23.124 -7.518 25.639 1.00 74.19 113 ARG A CA 1
ATOM 905 C C . ARG A 1 113 ? -22.786 -6.530 26.751 1.00 74.19 113 ARG A C 1
ATOM 907 O O . ARG A 1 113 ? -23.684 -6.158 27.498 1.00 74.19 113 ARG A O 1
ATOM 914 N N . VAL A 1 114 ? -21.535 -6.079 26.851 1.00 74.31 114 VAL A N 1
ATOM 915 C CA . VAL A 1 114 ? -21.105 -5.123 27.892 1.00 74.31 114 VAL A CA 1
ATOM 916 C C . VAL A 1 114 ? -21.835 -3.790 27.750 1.00 74.31 114 VAL A C 1
ATOM 918 O O . VAL A 1 114 ? -22.343 -3.245 28.727 1.00 74.31 114 VAL A O 1
ATOM 921 N N . ARG A 1 115 ? -21.935 -3.278 26.525 1.00 74.69 115 ARG A N 1
ATOM 922 C CA . ARG A 1 115 ? -22.650 -2.048 26.193 1.00 74.69 115 ARG A CA 1
ATOM 923 C C . ARG A 1 115 ? -24.132 -2.165 26.543 1.00 74.69 115 ARG A C 1
ATOM 925 O O . ARG A 1 115 ? -24.648 -1.312 27.257 1.00 74.69 115 ARG A O 1
ATOM 932 N N . ASN A 1 116 ? -24.800 -3.238 26.117 1.00 75.44 116 ASN A N 1
ATOM 933 C CA . ASN A 1 116 ? -26.214 -3.459 26.425 1.00 75.44 116 ASN A CA 1
ATOM 934 C C . ASN A 1 116 ? -26.454 -3.650 27.930 1.00 75.44 116 ASN A C 1
ATOM 936 O O . ASN A 1 116 ? -27.452 -3.156 28.443 1.00 75.44 116 ASN A O 1
ATOM 940 N N . ALA A 1 117 ? -25.534 -4.297 28.652 1.00 73.31 117 ALA A N 1
ATOM 941 C CA . ALA A 1 117 ? -25.604 -4.422 30.107 1.00 73.31 117 ALA A CA 1
ATOM 942 C C . ALA A 1 117 ? -25.470 -3.059 30.806 1.00 73.31 117 ALA A C 1
ATOM 944 O O . ALA A 1 117 ? -26.277 -2.745 31.677 1.00 73.31 117 ALA A O 1
ATOM 945 N N . LYS A 1 118 ? -24.522 -2.210 30.378 1.00 71.56 118 LYS A N 1
ATOM 946 C CA . LYS A 1 118 ? -24.390 -0.832 30.885 1.00 71.56 118 LYS A CA 1
ATOM 947 C C . LYS A 1 118 ? -25.646 0.002 30.607 1.00 71.56 118 LYS A C 1
ATOM 949 O O . LYS A 1 118 ? -26.079 0.747 31.480 1.00 71.56 118 LYS A O 1
ATOM 954 N N . PHE A 1 119 ? -26.261 -0.140 29.430 1.00 61.44 119 PHE A N 1
ATOM 955 C CA . PHE A 1 119 ? -27.520 0.542 29.111 1.00 61.44 119 PHE A CA 1
ATOM 956 C C . PHE A 1 119 ? -28.709 0.017 29.920 1.00 61.44 119 PHE A C 1
ATOM 958 O O . PHE A 1 119 ? -29.538 0.813 30.354 1.00 61.44 119 PHE A O 1
ATOM 965 N N . ALA A 1 120 ? -28.788 -1.293 30.162 1.00 71.31 120 ALA A N 1
ATOM 966 C CA . ALA A 1 120 ? -29.827 -1.879 31.003 1.00 71.31 120 ALA A CA 1
ATOM 967 C C . ALA A 1 120 ? -29.734 -1.369 32.450 1.00 71.31 120 ALA A C 1
ATOM 969 O O . ALA A 1 120 ? -30.754 -1.023 33.045 1.00 71.31 120 ALA A O 1
ATOM 970 N N . ASP A 1 121 ? -28.518 -1.256 32.988 1.00 69.06 121 ASP A N 1
ATOM 971 C CA . ASP A 1 121 ? -28.289 -0.743 34.340 1.00 69.06 121 ASP A CA 1
ATOM 972 C C . ASP A 1 121 ? -28.539 0.775 34.425 1.00 69.06 121 ASP A C 1
ATOM 974 O O . ASP A 1 121 ? -29.195 1.257 35.346 1.00 69.06 121 ASP A O 1
ATOM 978 N N . ALA A 1 122 ? -28.142 1.541 33.403 1.00 60.22 122 ALA A N 1
ATOM 979 C CA . ALA A 1 122 ? -28.446 2.971 33.318 1.00 60.22 122 ALA A CA 1
ATOM 980 C C . ALA A 1 122 ? -29.959 3.252 33.229 1.00 60.22 122 ALA A C 1
ATOM 982 O O . ALA A 1 122 ? -30.460 4.156 33.901 1.00 60.22 122 ALA A O 1
ATOM 983 N N . ASN A 1 123 ? -30.703 2.451 32.459 1.00 58.38 123 ASN A N 1
ATOM 984 C CA . ASN A 1 123 ? -32.160 2.561 32.340 1.00 58.38 123 ASN A CA 1
ATOM 985 C C . ASN A 1 123 ? -32.890 2.150 33.636 1.00 58.38 123 ASN A C 1
ATOM 987 O O . ASN A 1 123 ? -34.012 2.583 33.892 1.00 58.38 123 ASN A O 1
ATOM 991 N N . LYS A 1 124 ? -32.247 1.338 34.485 1.00 64.31 124 LYS A N 1
ATOM 992 C CA . LYS A 1 124 ? -32.744 0.989 35.822 1.00 64.31 124 LYS A CA 1
ATOM 993 C C . LYS A 1 124 ? -32.585 2.141 36.823 1.00 64.31 124 LYS A C 1
ATOM 995 O O . LYS A 1 124 ? -33.409 2.274 37.723 1.00 64.31 124 LYS A O 1
ATOM 1000 N N . ILE A 1 125 ? -31.547 2.969 36.670 1.00 60.94 125 ILE A N 1
ATOM 1001 C CA . ILE A 1 125 ? -31.243 4.099 37.569 1.00 60.94 125 ILE A CA 1
ATOM 1002 C C . ILE A 1 125 ? -31.995 5.376 37.151 1.00 60.94 125 ILE A C 1
ATOM 1004 O O . ILE A 1 125 ? -32.407 6.157 38.008 1.00 60.94 125 ILE A O 1
ATOM 1008 N N . LEU A 1 126 ? -32.223 5.587 35.851 1.00 56.41 126 LEU A N 1
ATOM 1009 C CA . LEU A 1 126 ? -33.083 6.651 35.329 1.00 56.41 126 LEU A CA 1
ATOM 1010 C C . LEU A 1 126 ? -34.171 6.049 34.432 1.00 56.41 126 LEU A C 1
ATOM 1012 O O . LEU A 1 126 ? -33.916 5.830 33.247 1.00 56.41 126 LEU A O 1
ATOM 1016 N N . PRO A 1 127 ? -35.389 5.813 34.952 1.00 60.09 127 PRO A N 1
ATOM 1017 C CA . PRO A 1 127 ? -36.494 5.384 34.108 1.00 60.09 127 PRO A CA 1
ATOM 1018 C C . PRO A 1 127 ? -36.788 6.469 33.063 1.00 60.09 127 PRO A C 1
ATOM 1020 O O . PRO A 1 127 ? -36.722 7.662 33.371 1.00 60.09 127 PRO A O 1
ATOM 1023 N N . ALA A 1 128 ? -37.140 6.056 31.844 1.00 58.88 128 ALA A N 1
ATOM 1024 C CA . ALA A 1 128 ? -37.365 6.910 30.668 1.00 58.88 128 ALA A CA 1
ATOM 1025 C C . ALA A 1 128 ? -38.206 8.187 30.921 1.00 58.88 128 ALA A C 1
ATOM 1027 O O . ALA A 1 128 ? -37.983 9.220 30.296 1.00 58.88 128 ALA A O 1
ATOM 1028 N N . ALA A 1 129 ? -39.107 8.171 31.907 1.00 58.84 129 ALA A N 1
ATOM 1029 C CA . ALA A 1 129 ? -39.896 9.338 32.307 1.00 58.84 129 ALA A CA 1
ATOM 1030 C C . ALA A 1 129 ? -39.058 10.517 32.860 1.00 58.84 129 ALA A C 1
ATOM 1032 O O . ALA A 1 129 ? -39.455 11.678 32.746 1.00 58.84 129 ALA A O 1
ATOM 1033 N N . ALA A 1 130 ? -37.897 10.253 33.470 1.00 60.78 130 ALA A N 1
ATOM 1034 C CA . ALA A 1 130 ? -37.031 11.285 34.044 1.00 60.78 130 ALA A CA 1
ATOM 1035 C C . ALA A 1 130 ? -36.086 11.921 33.008 1.00 60.78 130 ALA A C 1
ATOM 1037 O O . ALA A 1 130 ? -35.695 13.081 33.170 1.00 60.78 130 ALA A O 1
ATOM 1038 N N . SER A 1 131 ? -35.725 11.193 31.946 1.00 58.84 131 SER A N 1
ATOM 1039 C CA . SER A 1 131 ? -34.890 11.703 30.851 1.00 58.84 131 SER A CA 1
ATOM 1040 C C . SER A 1 131 ? -35.698 12.541 29.860 1.00 58.84 131 SER A C 1
ATOM 1042 O O . SER A 1 131 ? -35.223 13.601 29.455 1.00 58.84 131 SER A O 1
ATOM 1044 N N . GLU A 1 132 ? -36.940 12.159 29.550 1.00 62.62 132 GLU A N 1
ATOM 1045 C CA . GLU A 1 132 ? -37.825 12.949 28.681 1.00 62.62 132 GLU A CA 1
ATOM 1046 C C . GLU A 1 132 ? -38.136 14.330 29.268 1.00 62.62 132 GLU A C 1
ATOM 1048 O O . GLU A 1 132 ? -38.007 15.337 28.572 1.00 62.62 132 GLU A O 1
ATOM 1053 N N . LYS A 1 133 ? -38.437 14.407 30.573 1.00 68.62 133 LYS A N 1
ATOM 1054 C CA . LYS A 1 133 ? -38.732 15.679 31.256 1.00 68.62 133 LYS A CA 1
ATOM 1055 C C . LYS A 1 133 ? -37.527 16.629 31.298 1.00 68.62 133 LYS A C 1
ATOM 1057 O O . LYS A 1 133 ? -37.690 17.846 31.217 1.00 68.62 133 LYS A O 1
ATOM 1062 N N . LYS A 1 134 ? -36.308 16.091 31.428 1.00 68.31 134 LYS A N 1
ATOM 1063 C CA . LYS A 1 134 ? -35.069 16.890 31.401 1.00 68.31 134 LYS A CA 1
ATOM 1064 C C . LYS A 1 134 ? -34.710 17.332 29.982 1.00 68.31 134 LYS A C 1
ATOM 1066 O O . LYS A 1 134 ? -34.275 18.464 29.793 1.00 68.31 134 LYS A O 1
ATOM 1071 N N . LEU A 1 135 ? -34.938 16.473 28.988 1.00 67.50 135 LEU A N 1
ATOM 1072 C CA . LEU A 1 135 ? -34.690 16.786 27.582 1.00 67.50 135 LEU A CA 1
ATOM 1073 C C . LEU A 1 135 ? -35.669 17.842 27.047 1.00 67.50 135 LEU A C 1
ATOM 1075 O O . LEU A 1 135 ? -35.258 18.722 26.292 1.00 67.50 135 LEU A O 1
ATOM 1079 N N . SER A 1 136 ? -36.941 17.800 27.458 1.00 72.06 136 SER A N 1
ATOM 1080 C CA . SER A 1 136 ? -37.924 18.826 27.093 1.00 72.06 136 SER A CA 1
ATOM 1081 C C . SER A 1 136 ? -37.618 20.179 27.743 1.00 72.06 136 SER A C 1
ATOM 1083 O O . SER A 1 136 ? -37.742 21.206 27.082 1.00 72.06 136 SER A O 1
ATOM 1085 N N . ALA A 1 137 ? -37.160 20.196 29.001 1.00 78.50 137 ALA A N 1
ATOM 1086 C CA . ALA A 1 137 ? -36.760 21.427 29.687 1.00 78.50 137 ALA A CA 1
ATOM 1087 C C . ALA A 1 137 ? -35.527 22.085 29.037 1.00 78.50 137 ALA A C 1
ATOM 1089 O O . ALA A 1 137 ? -35.530 23.289 28.796 1.00 78.50 137 ALA A O 1
ATOM 1090 N N . ALA A 1 138 ? -34.514 21.294 28.669 1.00 77.19 138 ALA A N 1
ATOM 1091 C CA . ALA A 1 138 ? -33.310 21.802 28.008 1.00 77.19 138 ALA A CA 1
ATOM 1092 C C . ALA A 1 138 ? -33.587 22.338 26.589 1.00 77.19 138 ALA A C 1
ATOM 1094 O O . ALA A 1 138 ? -33.027 23.356 26.185 1.00 77.19 138 ALA A O 1
ATOM 1095 N N . LYS A 1 139 ? -34.488 21.691 25.832 1.00 82.50 139 LYS A N 1
ATOM 1096 C CA . LYS A 1 139 ? -34.929 22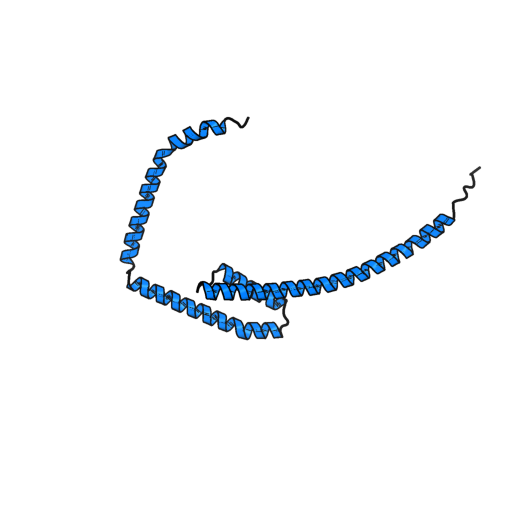.200 24.521 1.00 82.50 139 LYS A CA 1
ATOM 1097 C C . LYS A 1 139 ? -35.680 23.530 24.639 1.00 82.50 139 LYS A C 1
ATOM 1099 O O . LYS A 1 139 ? -35.484 24.401 23.795 1.00 82.50 139 LYS A O 1
ATOM 1104 N N . GLN A 1 140 ? -36.492 23.701 25.684 1.00 80.88 140 GLN A N 1
ATOM 1105 C CA . GLN A 1 140 ? -37.197 24.959 25.943 1.00 80.88 140 GLN A CA 1
ATOM 1106 C C . GLN A 1 140 ? -36.221 26.103 26.260 1.00 80.88 140 GLN A C 1
ATOM 1108 O O . GLN A 1 140 ? -36.382 27.214 25.763 1.00 80.88 140 GLN A O 1
ATOM 1113 N N . GLU A 1 141 ? -35.177 25.829 27.044 1.00 80.50 141 GLU A N 1
ATOM 1114 C CA . GLU A 1 141 ? -34.149 26.816 27.387 1.00 80.50 141 GLU A CA 1
ATOM 1115 C C . GLU A 1 141 ? -33.334 27.253 26.160 1.00 80.50 141 GLU A C 1
ATOM 1117 O O . GLU A 1 141 ? -33.107 28.447 25.961 1.00 80.50 141 GLU A O 1
ATOM 1122 N N . GLN A 1 142 ? -32.985 26.316 25.270 1.00 75.62 142 GLN A N 1
ATOM 1123 C CA . GLN A 1 142 ? -32.330 26.647 24.000 1.00 75.62 142 GLN A CA 1
ATOM 1124 C C . GLN A 1 142 ? -33.212 27.487 23.070 1.00 75.62 142 GLN A C 1
ATOM 1126 O O . GLN A 1 142 ? -32.706 28.399 22.419 1.00 75.62 142 GLN A O 1
ATOM 1131 N N . GLN A 1 143 ? -34.520 27.221 23.013 1.00 77.31 143 GLN A N 1
ATOM 1132 C CA . GLN A 1 143 ? -35.441 28.038 22.218 1.00 77.31 143 GLN A CA 1
ATOM 1133 C C . GLN A 1 143 ? -35.551 29.467 22.762 1.00 77.31 143 GLN A C 1
ATOM 1135 O O . GLN A 1 143 ? -35.546 30.415 21.978 1.00 77.31 143 GLN A O 1
ATOM 1140 N N . ASN A 1 144 ? -35.567 29.635 24.085 1.00 79.06 144 ASN A N 1
ATOM 1141 C CA . ASN A 1 144 ? -35.594 30.956 24.712 1.00 79.06 144 ASN A CA 1
ATOM 1142 C C . ASN A 1 144 ? -34.279 31.726 24.479 1.00 79.06 144 ASN A C 1
ATOM 1144 O O . ASN A 1 144 ? -34.305 32.921 24.189 1.00 79.06 144 ASN A O 1
ATOM 1148 N N . ALA A 1 145 ? -33.129 31.047 24.543 1.00 74.25 145 ALA A N 1
ATOM 1149 C CA . ALA A 1 145 ? -31.828 31.652 24.252 1.00 74.25 145 ALA A CA 1
ATOM 1150 C C . ALA A 1 145 ? -31.682 32.055 22.771 1.00 74.25 145 ALA A C 1
ATOM 1152 O O . ALA A 1 145 ? -31.152 33.124 22.468 1.00 74.25 145 ALA A O 1
ATOM 1153 N N . ALA A 1 146 ? -32.198 31.242 21.845 1.00 70.62 146 ALA A N 1
ATOM 1154 C CA . ALA A 1 146 ? -32.221 31.570 20.420 1.00 70.62 146 ALA A CA 1
ATOM 1155 C C . ALA A 1 146 ? -33.130 32.776 20.113 1.00 70.62 146 ALA A C 1
ATOM 1157 O O . ALA A 1 146 ? -32.780 33.611 19.282 1.00 70.62 146 ALA A O 1
ATOM 1158 N N . GLN A 1 147 ? -34.262 32.908 20.815 1.00 70.44 147 GLN A N 1
ATOM 1159 C CA . GLN A 1 147 ? -35.131 34.085 20.706 1.00 70.44 147 GLN A CA 1
ATOM 1160 C C . GLN A 1 147 ? -34.475 35.355 21.264 1.00 70.44 147 GLN A C 1
ATOM 1162 O O . GLN A 1 147 ? -34.689 36.427 20.708 1.00 70.44 147 GLN A O 1
ATOM 1167 N N . ALA A 1 148 ? -33.640 35.249 22.302 1.00 66.56 148 ALA A N 1
ATOM 1168 C CA . ALA A 1 148 ? -32.889 36.387 22.834 1.00 66.56 148 ALA A CA 1
ATOM 1169 C C . ALA A 1 148 ? -31.783 36.875 21.877 1.00 66.56 148 ALA A C 1
ATOM 1171 O O . ALA A 1 148 ? -31.562 38.077 21.767 1.00 66.56 148 ALA A O 1
ATOM 1172 N N . LEU A 1 149 ? -31.123 35.967 21.144 1.00 58.03 149 LEU A N 1
ATOM 1173 C CA . LEU A 1 149 ? -30.077 36.326 20.173 1.00 58.03 149 LEU A CA 1
ATOM 1174 C C . LEU A 1 149 ? -30.620 36.986 18.893 1.00 58.03 149 LEU A C 1
ATOM 1176 O O . LEU A 1 149 ? -29.900 37.741 18.247 1.00 58.03 149 LEU A O 1
ATOM 1180 N N . ALA A 1 150 ? -31.878 36.731 18.528 1.00 60.31 150 ALA A N 1
ATOM 1181 C CA . ALA A 1 150 ? -32.510 37.326 17.346 1.00 60.31 150 ALA A CA 1
ATOM 1182 C C . ALA A 1 150 ? -32.879 38.816 17.519 1.00 60.31 150 ALA A C 1
ATOM 1184 O O . ALA A 1 150 ? -33.264 39.465 16.550 1.00 60.31 150 ALA A O 1
ATOM 1185 N N . VAL A 1 151 ? -32.771 39.370 18.732 1.00 58.03 151 VAL A N 1
ATOM 1186 C CA . VAL A 1 151 ? -33.137 40.768 19.028 1.00 58.03 151 VAL A CA 1
ATOM 1187 C C . VAL A 1 151 ? -31.979 41.751 18.759 1.00 58.03 151 VAL A C 1
ATOM 1189 O O . VAL A 1 151 ? -32.217 42.952 18.668 1.00 58.03 151 VAL A O 1
ATOM 1192 N N . ASP A 1 152 ? -30.747 41.268 18.541 1.00 56.16 152 ASP A N 1
ATOM 1193 C CA . ASP A 1 152 ? -29.529 42.106 18.486 1.00 56.16 152 ASP A CA 1
ATOM 1194 C C . ASP A 1 152 ? -28.922 42.299 17.073 1.00 56.16 152 ASP A C 1
ATOM 1196 O O . ASP A 1 152 ? -27.781 42.742 16.910 1.00 56.16 152 ASP A O 1
ATOM 1200 N N . GLU A 1 153 ? -29.698 42.037 16.012 1.00 55.84 153 GLU A N 1
ATOM 1201 C CA . GLU A 1 153 ? -29.276 42.291 14.623 1.00 55.84 153 GLU A CA 1
ATOM 1202 C C . GLU A 1 153 ? -28.901 43.754 14.270 1.00 55.84 153 GLU A C 1
ATOM 1204 O O . GLU A 1 153 ? -28.029 43.922 13.408 1.00 55.84 153 GLU A O 1
ATOM 1209 N N . PRO A 1 154 ? -29.436 44.839 14.885 1.00 56.62 154 PRO A N 1
ATOM 1210 C CA . PRO A 1 154 ? -29.068 46.187 14.441 1.00 56.62 154 PRO A CA 1
ATOM 1211 C C . PRO A 1 154 ? -27.636 46.604 14.827 1.00 56.62 154 PRO A C 1
ATOM 1213 O O . PRO A 1 154 ? -27.106 47.553 14.247 1.00 56.62 154 PRO A O 1
ATOM 1216 N N . VAL A 1 155 ? -26.974 45.905 15.761 1.00 58.66 155 VAL A N 1
ATOM 1217 C CA . VAL A 1 155 ? -25.622 46.267 16.235 1.00 58.66 155 VAL A CA 1
ATOM 1218 C C . VAL A 1 155 ? -24.523 45.678 15.344 1.00 58.66 155 VAL A C 1
ATOM 1220 O O . VAL A 1 155 ? -23.533 46.353 15.053 1.00 58.66 155 VAL A O 1
ATOM 1223 N N . ILE A 1 156 ? -24.705 44.453 14.837 1.00 53.31 156 ILE A N 1
ATOM 1224 C CA . ILE A 1 156 ? -23.709 43.780 13.983 1.00 53.31 156 ILE A CA 1
ATOM 1225 C C . ILE A 1 156 ? -23.610 44.463 12.608 1.00 53.31 156 ILE A C 1
ATOM 1227 O O . ILE A 1 156 ? -22.508 44.646 12.082 1.00 53.31 156 ILE A O 1
ATOM 1231 N N . VAL A 1 157 ? -24.736 44.930 12.057 1.00 57.16 157 VAL A N 1
ATOM 1232 C CA . VAL A 1 157 ? -24.762 45.675 10.785 1.00 57.16 157 VAL A CA 1
ATOM 1233 C C . VAL A 1 157 ? -24.092 47.051 10.926 1.00 57.16 157 VAL A C 1
ATOM 1235 O O . VAL A 1 157 ? -23.383 47.485 10.016 1.00 57.16 157 VAL A O 1
ATOM 1238 N N . ALA A 1 158 ? -24.225 47.714 12.081 1.00 58.75 158 ALA A N 1
ATOM 1239 C CA . ALA A 1 158 ? -23.568 48.996 12.351 1.00 58.75 158 ALA A CA 1
ATOM 1240 C C . ALA A 1 158 ? -22.036 48.874 12.503 1.00 58.75 158 ALA A C 1
ATOM 1242 O O . ALA A 1 158 ? -21.302 49.775 12.098 1.00 58.75 158 ALA A O 1
ATOM 1243 N N . LEU A 1 159 ? -21.544 47.751 13.039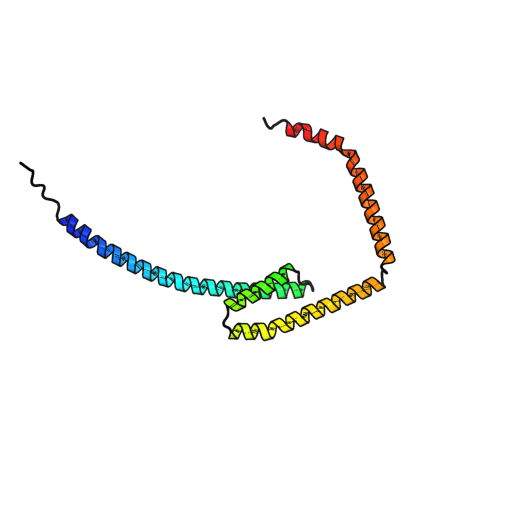 1.00 54.75 159 LEU A N 1
ATOM 1244 C CA . LEU A 1 159 ? -20.113 47.502 13.268 1.00 54.75 159 LEU A CA 1
ATOM 1245 C C . LEU A 1 159 ? -19.339 47.079 12.008 1.00 54.75 159 LEU A C 1
ATOM 1247 O O . LEU A 1 159 ? -18.141 47.345 11.914 1.00 54.75 159 LEU A O 1
ATOM 1251 N N . LEU A 1 160 ? -19.999 46.460 11.023 1.00 52.09 160 LEU A N 1
ATOM 1252 C CA . LEU A 1 160 ? -19.360 45.980 9.785 1.00 52.09 160 LEU A CA 1
ATOM 1253 C C . LEU A 1 160 ? -19.429 46.975 8.610 1.00 52.09 160 LEU A C 1
ATOM 1255 O O . LEU A 1 160 ? -18.707 46.816 7.623 1.00 52.09 160 LEU A O 1
ATOM 1259 N N . ALA A 1 161 ? -20.220 48.047 8.733 1.00 58.06 161 ALA A N 1
ATOM 1260 C CA . ALA A 1 161 ? -20.360 49.095 7.718 1.00 58.06 161 ALA A CA 1
ATOM 1261 C C . ALA A 1 161 ? -19.042 49.770 7.247 1.00 58.06 161 ALA A C 1
ATOM 1263 O O . ALA A 1 161 ? -18.942 50.066 6.052 1.00 58.06 161 ALA A O 1
ATOM 1264 N N . PRO A 1 162 ? -18.006 50.005 8.086 1.00 57.09 162 PRO A N 1
ATOM 1265 C CA . PRO A 1 162 ? -16.767 50.623 7.610 1.00 57.09 162 PRO A CA 1
ATOM 1266 C C . PRO A 1 162 ? -15.865 49.671 6.804 1.00 57.09 162 PRO A C 1
ATOM 1268 O O . PRO A 1 162 ? -15.069 50.145 5.996 1.00 57.09 162 PRO A O 1
ATOM 1271 N N . PHE A 1 163 ? -16.002 48.348 6.960 1.00 53.69 163 PHE A N 1
ATOM 1272 C CA . PHE A 1 163 ? -15.159 47.368 6.259 1.00 53.69 163 PHE A CA 1
ATOM 1273 C C . PHE A 1 163 ? -15.632 47.057 4.833 1.00 53.69 163 PHE A C 1
ATOM 1275 O O . PHE A 1 163 ? -14.814 46.754 3.969 1.00 53.69 163 PHE A O 1
ATOM 1282 N N . LEU A 1 164 ? -16.929 47.198 4.545 1.00 53.88 164 LEU A N 1
ATOM 1283 C CA . LEU A 1 164 ? -17.484 46.947 3.206 1.00 53.88 164 LEU A CA 1
ATOM 1284 C C . LEU A 1 164 ? -17.236 48.093 2.207 1.00 53.88 164 LEU A C 1
ATOM 1286 O O . LEU A 1 164 ? -17.502 47.940 1.018 1.00 53.88 164 LEU A O 1
ATOM 1290 N N . ARG A 1 165 ? -16.697 49.237 2.657 1.00 54.66 165 ARG A N 1
ATOM 1291 C CA . ARG A 1 165 ? -16.519 50.446 1.831 1.00 54.66 165 ARG A CA 1
ATOM 1292 C C . ARG A 1 165 ? -15.151 50.567 1.137 1.00 54.66 165 ARG A C 1
ATOM 1294 O O . ARG A 1 165 ? -14.929 51.555 0.449 1.00 54.66 165 ARG A O 1
ATOM 1301 N N . LEU A 1 166 ? -14.251 49.591 1.297 1.00 47.22 166 LEU A N 1
ATOM 1302 C CA . LEU A 1 166 ? -12.868 49.630 0.780 1.00 47.22 166 LEU A CA 1
ATOM 1303 C C . LEU A 1 166 ? -12.587 48.671 -0.398 1.00 47.22 166 LEU A C 1
ATOM 1305 O O . LEU A 1 166 ? -11.430 48.376 -0.677 1.00 47.22 166 LEU A O 1
ATOM 1309 N N . SER A 1 167 ? -13.614 48.188 -1.106 1.00 46.47 167 SER A N 1
ATOM 1310 C CA . SER A 1 167 ? -13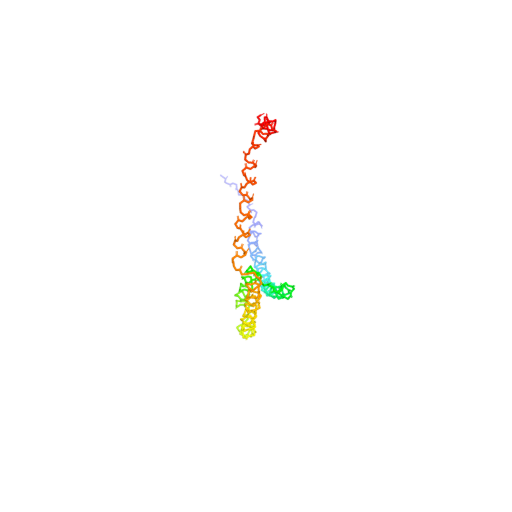.438 47.310 -2.283 1.00 46.47 167 SER A CA 1
ATOM 1311 C C . SER A 1 167 ? -13.951 47.913 -3.598 1.00 46.47 167 SER A C 1
ATOM 1313 O O . SER A 1 167 ? -14.679 47.262 -4.341 1.00 46.47 167 SER A O 1
ATOM 1315 N N . HIS A 1 168 ? -13.553 49.154 -3.894 1.00 50.47 168 HIS A N 1
ATOM 1316 C CA . HIS A 1 168 ? -13.607 49.739 -5.238 1.00 50.47 168 HIS A CA 1
ATOM 1317 C C . HIS A 1 168 ? -12.354 50.562 -5.521 1.00 50.47 168 HIS A C 1
ATOM 1319 O O . HIS A 1 168 ? -11.946 51.323 -4.615 1.00 50.47 168 HIS A O 1
#

Radius of gyration: 36.78 Å; chains: 1; bounding box: 73×71×104 Å